Protein AF-A0A5J4UAR9-F1 (afdb_monomer_lite)

Organism: NCBI:txid222440

Structure (mmCIF, N/CA/C/O backbone):
data_AF-A0A5J4UAR9-F1
#
_entry.id   AF-A0A5J4UAR9-F1
#
loop_
_atom_site.group_PDB
_atom_site.id
_atom_site.type_symbol
_atom_site.label_atom_id
_atom_site.label_alt_id
_atom_site.label_comp_id
_atom_site.label_asym_id
_atom_site.label_entity_id
_atom_site.label_seq_id
_atom_site.pdbx_PDB_ins_code
_atom_site.Cartn_x
_atom_site.Cartn_y
_atom_site.Cartn_z
_atom_site.occupancy
_atom_site.B_iso_or_equiv
_atom_site.auth_seq_id
_atom_site.auth_comp_id
_atom_site.auth_asym_id
_atom_site.auth_atom_id
_atom_site.pdbx_PDB_model_num
ATOM 1 N N . THR A 1 1 ? 7.121 -21.007 27.709 1.00 42.50 1 THR A N 1
ATOM 2 C CA . THR A 1 1 ? 7.002 -21.485 26.311 1.00 42.50 1 THR A CA 1
ATOM 3 C C . THR A 1 1 ? 5.574 -21.880 25.914 1.00 42.50 1 THR A C 1
ATOM 5 O O . THR A 1 1 ? 5.421 -22.553 24.908 1.00 42.50 1 THR A O 1
ATOM 8 N N . GLY A 1 2 ? 4.517 -21.445 26.626 1.00 42.28 2 GLY A N 1
ATOM 9 C CA . GLY A 1 2 ? 3.126 -21.868 26.353 1.00 42.28 2 GLY A CA 1
ATOM 10 C C . GLY A 1 2 ? 2.077 -20.747 26.305 1.00 42.28 2 GLY A C 1
ATOM 11 O O . GLY A 1 2 ? 0.888 -21.049 26.305 1.00 42.28 2 GLY A O 1
ATOM 12 N N . GLU A 1 3 ? 2.490 -19.477 26.301 1.00 40.34 3 GLU A N 1
ATOM 13 C CA . GLU A 1 3 ? 1.571 -18.325 26.225 1.00 40.34 3 GLU A CA 1
ATOM 14 C C . GLU A 1 3 ? 1.309 -17.921 24.766 1.00 40.34 3 GLU A C 1
ATOM 16 O O . GLU A 1 3 ? 0.154 -17.817 24.368 1.00 40.34 3 GLU A O 1
ATOM 21 N N . VAL A 1 4 ? 2.359 -17.885 23.935 1.00 45.03 4 VAL A N 1
ATOM 22 C CA . VAL A 1 4 ? 2.280 -17.536 22.501 1.00 45.03 4 VAL A CA 1
ATOM 23 C C . VAL A 1 4 ? 1.342 -18.463 21.704 1.00 45.03 4 VAL A C 1
ATOM 25 O O . VAL A 1 4 ? 0.639 -18.014 20.811 1.00 4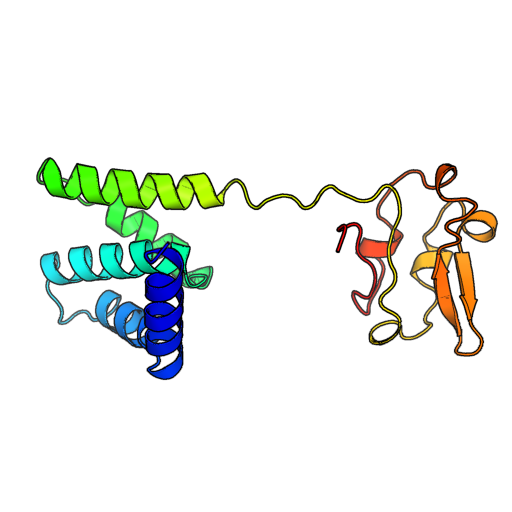5.03 4 VAL A O 1
ATOM 28 N N . GLN A 1 5 ? 1.255 -19.755 22.050 1.00 45.78 5 GLN A N 1
ATOM 29 C CA . GLN A 1 5 ? 0.382 -20.706 21.336 1.00 45.78 5 GLN A CA 1
ATOM 30 C C . GLN A 1 5 ? -1.115 -20.525 21.642 1.00 45.78 5 GLN A C 1
ATOM 32 O O . GLN A 1 5 ? -1.955 -20.862 20.811 1.00 45.78 5 GLN A O 1
ATOM 37 N N . LYS A 1 6 ? -1.470 -19.998 22.822 1.00 49.56 6 LYS A N 1
ATOM 38 C CA . LYS A 1 6 ? -2.877 -19.853 23.236 1.00 49.56 6 LYS A CA 1
ATOM 39 C C . LYS A 1 6 ? -3.540 -18.621 22.627 1.00 49.56 6 LYS A C 1
ATOM 41 O O . LYS A 1 6 ? -4.733 -18.661 22.328 1.00 49.56 6 LYS A O 1
ATOM 46 N N . GLU A 1 7 ? -2.777 -17.546 22.441 1.00 49.72 7 GLU A N 1
ATOM 47 C CA . GLU A 1 7 ? -3.261 -16.315 21.803 1.00 49.72 7 GLU A CA 1
ATOM 48 C C . GLU A 1 7 ? -3.636 -16.550 20.332 1.00 49.72 7 GLU A C 1
ATOM 50 O O . GLU A 1 7 ? -4.688 -16.085 19.884 1.00 49.72 7 GLU A O 1
ATOM 55 N N . ASP A 1 8 ? -2.856 -17.361 19.609 1.00 52.69 8 ASP A N 1
ATOM 56 C CA . ASP A 1 8 ? -3.135 -17.704 18.210 1.00 52.69 8 ASP A CA 1
ATOM 57 C C . ASP A 1 8 ? -4.371 -18.605 18.040 1.00 52.69 8 ASP A C 1
ATOM 59 O O . ASP A 1 8 ? -5.188 -18.366 17.147 1.00 52.69 8 ASP A O 1
ATOM 63 N N . GLU A 1 9 ? -4.587 -19.602 18.905 1.00 55.59 9 GLU A N 1
ATOM 64 C CA . GLU A 1 9 ? -5.783 -20.460 18.834 1.00 55.59 9 GLU A CA 1
ATOM 65 C C . GLU A 1 9 ? -7.075 -19.676 19.095 1.00 55.59 9 GLU A C 1
ATOM 67 O O . GLU A 1 9 ? -8.061 -19.812 18.360 1.00 55.59 9 GLU A O 1
ATOM 72 N N . PHE A 1 10 ? -7.070 -18.811 20.112 1.00 57.66 10 PHE A N 1
ATOM 73 C CA . PHE A 1 10 ? -8.219 -17.973 20.442 1.00 57.66 10 PHE A CA 1
ATOM 74 C C . PHE A 1 10 ? -8.568 -17.015 19.295 1.00 57.66 10 PHE A C 1
ATOM 76 O O . PHE A 1 10 ? -9.735 -16.891 18.909 1.00 57.66 10 PHE A O 1
ATOM 83 N N . ARG A 1 11 ? -7.549 -16.401 18.681 1.00 56.72 11 ARG A N 1
ATOM 84 C CA . ARG A 1 11 ? -7.691 -15.541 17.500 1.00 56.72 11 ARG A CA 1
ATOM 85 C C . ARG A 1 11 ? -8.343 -16.275 16.327 1.00 56.72 11 ARG A C 1
ATOM 87 O O . ARG A 1 11 ? -9.298 -15.763 15.740 1.00 56.72 11 ARG A O 1
ATOM 94 N N . GLN A 1 12 ? -7.880 -17.484 16.008 1.00 54.94 12 GLN A N 1
ATOM 95 C CA . GLN A 1 12 ? -8.446 -18.288 14.918 1.00 54.94 12 GLN A CA 1
ATOM 96 C C . GLN A 1 12 ? -9.909 -18.666 15.178 1.00 54.94 12 GLN A C 1
ATOM 98 O O . GLN A 1 12 ? -10.743 -18.607 14.271 1.00 54.94 12 GLN A O 1
ATOM 103 N N . ILE A 1 13 ? -10.257 -18.993 16.425 1.00 56.44 13 ILE A N 1
ATOM 104 C CA . ILE A 1 13 ? -11.640 -19.276 16.828 1.00 56.44 13 ILE A CA 1
ATOM 105 C C . ILE A 1 13 ? -12.524 -18.032 16.655 1.00 56.44 13 ILE A C 1
ATOM 107 O O . ILE A 1 13 ? -13.640 -18.146 16.140 1.00 56.44 13 ILE A O 1
ATOM 111 N N . MET A 1 14 ? -12.041 -16.848 17.034 1.00 58.00 14 MET A N 1
ATOM 112 C CA . MET A 1 14 ? -12.789 -15.592 16.909 1.00 58.00 14 MET A CA 1
ATOM 113 C C . MET A 1 14 ? -13.068 -15.213 15.453 1.00 58.00 14 MET A C 1
ATOM 115 O O . MET A 1 14 ? -14.196 -14.834 15.131 1.00 58.00 14 MET A O 1
ATOM 119 N N . ILE A 1 15 ? -12.083 -15.377 14.565 1.00 55.62 15 ILE A N 1
ATOM 120 C CA . ILE A 1 15 ? -12.248 -15.139 13.124 1.00 55.62 15 ILE A CA 1
ATOM 121 C C . ILE A 1 15 ? -13.231 -16.156 12.532 1.00 55.62 15 ILE A C 1
ATOM 123 O O . ILE A 1 15 ? -14.217 -15.771 11.904 1.00 55.62 15 ILE A O 1
ATOM 127 N N . LYS A 1 16 ? -13.022 -17.452 12.799 1.00 63.75 16 LYS A N 1
ATOM 128 C CA . LYS A 1 16 ? -13.857 -18.542 12.268 1.00 63.75 16 LYS A CA 1
ATOM 129 C C . LYS A 1 16 ? -15.336 -18.406 12.642 1.00 63.75 16 LYS A C 1
ATOM 131 O O . LYS A 1 16 ? -16.199 -18.786 11.858 1.00 63.75 16 LYS A O 1
ATOM 136 N N . ASN A 1 17 ? -15.635 -17.878 13.828 1.00 58.47 17 ASN A N 1
ATOM 137 C CA . ASN A 1 17 ? -17.007 -17.735 14.323 1.00 58.47 17 ASN A CA 1
ATOM 138 C C . ASN A 1 17 ? -17.626 -16.351 14.065 1.00 58.47 17 ASN A C 1
ATOM 140 O O . ASN A 1 17 ? -18.741 -16.090 14.534 1.00 58.47 17 ASN A O 1
ATOM 144 N N . GLY A 1 18 ? -16.913 -15.454 13.370 1.00 61.00 18 GLY A N 1
ATOM 145 C CA . GLY A 1 18 ? -17.338 -14.065 13.180 1.00 61.00 18 GLY A CA 1
ATOM 146 C C . GLY A 1 18 ? -17.534 -13.321 14.505 1.00 61.00 18 GLY A C 1
ATOM 147 O O . GLY A 1 18 ? -18.396 -12.449 14.604 1.00 61.00 18 GLY A O 1
ATOM 148 N N . GLY A 1 19 ? -16.780 -13.694 15.545 1.00 62.84 19 GLY A N 1
ATOM 149 C CA . GLY A 1 19 ? -16.961 -13.204 16.911 1.00 62.84 19 GLY A CA 1
ATOM 150 C C . GLY A 1 19 ? -16.805 -11.688 17.019 1.00 62.84 19 GLY A C 1
ATOM 151 O O . GLY A 1 19 ? -17.578 -11.050 17.723 1.00 62.84 19 GLY A O 1
ATOM 152 N N . MET A 1 20 ? -15.887 -11.093 16.252 1.00 64.31 20 MET A N 1
ATOM 153 C CA . MET A 1 20 ? -15.758 -9.633 16.183 1.00 64.31 20 MET A CA 1
ATOM 154 C C . MET A 1 20 ? -16.996 -8.949 15.620 1.00 64.31 20 MET A C 1
ATOM 156 O O . MET A 1 20 ? -17.454 -7.974 16.201 1.00 64.31 20 MET A O 1
ATOM 160 N N . ASN A 1 21 ? -17.564 -9.466 14.528 1.00 62.19 21 ASN A N 1
ATOM 161 C CA . ASN A 1 21 ? -18.759 -8.873 13.928 1.00 62.19 21 ASN A CA 1
ATOM 162 C C . ASN A 1 21 ? -19.938 -8.918 14.906 1.00 62.19 21 ASN A C 1
ATOM 164 O O . ASN A 1 21 ? -20.690 -7.956 14.994 1.00 62.19 21 ASN A O 1
ATOM 168 N N . LYS A 1 22 ? -20.053 -9.992 15.698 1.00 65.00 22 LYS A N 1
ATOM 169 C CA . LYS A 1 22 ? -21.061 -10.099 16.763 1.00 65.00 22 LYS A CA 1
ATOM 170 C C . LYS A 1 22 ? -20.820 -9.103 17.893 1.00 65.00 22 LYS A C 1
ATOM 172 O O . LYS A 1 22 ? -21.764 -8.476 18.348 1.00 65.00 22 LYS A O 1
ATOM 177 N N . LEU A 1 23 ? -19.573 -8.924 18.327 1.00 66.31 23 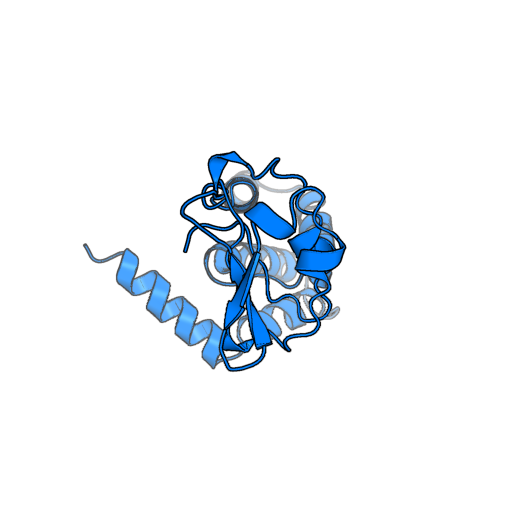LEU A N 1
ATOM 178 C CA . LEU A 1 23 ? -19.236 -7.928 19.347 1.00 66.31 23 LEU A CA 1
ATOM 179 C C . LEU A 1 23 ? -19.532 -6.503 18.863 1.00 66.31 23 LEU A C 1
ATOM 181 O O . LEU A 1 23 ? -20.114 -5.721 19.604 1.00 66.31 23 LEU A O 1
ATOM 185 N N . VAL A 1 24 ? -19.203 -6.181 17.609 1.00 66.00 24 VAL A N 1
ATOM 186 C CA . VAL A 1 24 ? -19.555 -4.894 16.993 1.00 66.00 24 VAL A CA 1
ATOM 187 C C . VAL A 1 24 ? -21.075 -4.721 16.928 1.00 66.00 24 VAL A C 1
ATOM 189 O O . VAL A 1 24 ? -21.577 -3.669 17.308 1.00 66.00 24 VAL A O 1
ATOM 192 N N . GLN A 1 25 ? -21.818 -5.754 16.524 1.00 67.88 25 GLN A N 1
ATOM 193 C CA . GLN A 1 25 ? -23.285 -5.727 16.532 1.00 67.88 25 GLN A CA 1
ATOM 194 C C . GLN A 1 25 ? -23.846 -5.467 17.934 1.00 67.88 25 GLN A C 1
ATOM 196 O O . GLN A 1 25 ? -24.677 -4.582 18.081 1.00 67.88 25 GLN A O 1
ATOM 201 N N . TYR A 1 26 ? -23.346 -6.157 18.963 1.00 67.25 26 TYR A N 1
ATOM 202 C CA . TYR A 1 26 ? -23.766 -5.937 20.349 1.00 67.25 26 TYR A CA 1
ATOM 203 C C . TYR A 1 26 ? -23.416 -4.541 20.868 1.00 67.25 26 TYR A C 1
ATOM 205 O O . TYR A 1 26 ? -24.168 -3.960 21.644 1.00 67.25 26 TYR A O 1
ATOM 213 N N . PHE A 1 27 ? -22.295 -3.970 20.433 1.00 71.12 27 PHE A N 1
ATOM 214 C CA . PHE A 1 27 ? -21.921 -2.614 20.822 1.00 71.12 27 PHE A CA 1
ATOM 215 C C . PHE A 1 27 ? -22.922 -1.566 20.303 1.00 71.12 27 PHE A C 1
ATOM 217 O O . PHE A 1 27 ? -23.253 -0.620 21.019 1.00 71.12 27 PHE A O 1
ATOM 224 N N . PHE A 1 28 ? -23.424 -1.753 19.079 1.00 73.88 28 PHE A N 1
ATOM 225 C CA . PHE A 1 28 ? -24.403 -0.862 18.444 1.00 73.88 28 PHE A CA 1
ATOM 226 C C . PHE A 1 28 ? -25.866 -1.243 18.706 1.00 73.88 28 PHE A C 1
ATOM 228 O O . PHE A 1 28 ? -26.760 -0.580 18.190 1.00 73.88 28 PHE A O 1
ATOM 235 N N . ASP A 1 29 ? -26.124 -2.284 19.494 1.00 73.00 29 ASP A N 1
ATOM 236 C CA . ASP A 1 29 ? -27.478 -2.708 19.833 1.00 73.00 29 ASP A CA 1
ATOM 237 C C . ASP A 1 29 ? -28.074 -1.782 20.902 1.00 73.00 29 ASP A C 1
ATOM 239 O O . ASP A 1 29 ? -27.594 -1.724 22.035 1.00 73.00 29 ASP A O 1
ATOM 243 N N . ASP A 1 30 ? -29.110 -1.023 20.551 1.00 75.38 30 ASP A N 1
ATOM 244 C CA . ASP A 1 30 ? -29.772 -0.077 21.454 1.00 75.38 30 ASP A CA 1
ATOM 245 C C . ASP A 1 30 ? -30.519 -0.756 22.617 1.00 75.38 30 ASP A C 1
ATOM 247 O O . ASP A 1 30 ? -30.791 -0.091 23.617 1.00 75.38 30 ASP A O 1
ATOM 251 N N . GLU A 1 31 ? -30.791 -2.064 22.536 1.00 75.62 31 GLU A N 1
ATOM 252 C CA . GLU A 1 31 ? -31.434 -2.840 23.605 1.00 75.62 31 GLU A CA 1
ATOM 253 C C . GLU A 1 31 ? -30.454 -3.274 24.708 1.00 75.62 31 GLU A C 1
ATOM 255 O O . GLU A 1 31 ? -30.877 -3.633 25.809 1.00 75.62 31 GLU A O 1
ATOM 260 N N . ILE A 1 32 ? -29.145 -3.219 24.442 1.00 67.56 32 ILE A N 1
ATOM 261 C CA . ILE A 1 32 ? -28.108 -3.591 25.408 1.00 67.56 32 ILE A CA 1
ATOM 262 C C . ILE A 1 32 ? -27.799 -2.417 26.341 1.00 67.56 32 ILE A C 1
ATOM 264 O O . ILE A 1 32 ? -27.559 -1.284 25.908 1.00 67.56 32 ILE A O 1
ATOM 268 N N . ASP A 1 33 ? -27.767 -2.705 27.642 1.00 65.12 33 ASP A N 1
ATOM 269 C CA . ASP A 1 33 ? -27.475 -1.715 28.669 1.00 65.12 33 ASP A CA 1
ATOM 270 C C . ASP A 1 33 ? -26.034 -1.181 28.579 1.00 65.12 33 ASP A C 1
ATOM 272 O O . ASP A 1 33 ? -25.117 -1.815 28.047 1.00 65.12 33 ASP A O 1
ATOM 276 N N . SER A 1 34 ? -25.823 0.018 29.121 1.00 64.75 34 SER A N 1
ATOM 277 C CA . SER A 1 34 ? -24.542 0.720 29.036 1.00 64.75 34 SER A CA 1
ATOM 278 C C . SER A 1 34 ? -23.384 -0.049 29.674 1.00 64.75 34 SER A C 1
ATOM 280 O O . SER A 1 34 ? -22.275 0.013 29.155 1.00 64.75 34 SER A O 1
ATOM 282 N N . SER A 1 35 ? -23.633 -0.815 30.741 1.00 62.00 35 SER A N 1
ATOM 283 C CA . SER A 1 35 ? -22.585 -1.583 31.421 1.00 62.00 35 SER A CA 1
ATOM 284 C C . SER A 1 35 ? -22.125 -2.778 30.582 1.00 62.00 35 SER A C 1
ATOM 286 O O . SER A 1 35 ? -20.928 -3.053 30.474 1.00 62.00 35 SER A O 1
ATOM 288 N N . CYS A 1 36 ? -23.054 -3.437 29.886 1.00 57.38 36 CYS A N 1
ATOM 289 C CA . CYS A 1 36 ? -22.730 -4.458 28.900 1.00 57.38 36 CYS A CA 1
ATOM 290 C C . CYS A 1 36 ? -22.002 -3.869 27.684 1.00 57.38 36 CYS A C 1
ATOM 292 O O . CYS A 1 36 ? -21.049 -4.482 27.199 1.00 57.38 36 CYS A O 1
ATOM 294 N N . LYS A 1 37 ? -22.368 -2.663 27.228 1.00 64.88 37 LYS A N 1
ATOM 295 C CA . LYS A 1 37 ? -21.648 -1.962 26.147 1.00 64.88 37 LYS A CA 1
ATOM 296 C C . LYS A 1 37 ? -20.205 -1.626 26.519 1.00 64.88 37 LYS A C 1
ATOM 298 O O . LYS A 1 37 ? -19.327 -1.743 25.664 1.00 64.88 37 LYS A O 1
ATOM 303 N N . ASP A 1 38 ? -19.940 -1.289 27.778 1.00 61.84 38 ASP A N 1
ATOM 304 C CA . ASP A 1 38 ? -18.583 -1.029 28.268 1.00 61.84 38 ASP A CA 1
ATOM 305 C C . ASP A 1 38 ? -17.721 -2.301 28.230 1.00 61.84 38 ASP A C 1
ATOM 307 O O . ASP A 1 38 ? -16.597 -2.281 27.724 1.00 61.84 38 ASP A O 1
ATOM 311 N N . ILE A 1 39 ? -18.270 -3.440 28.668 1.00 62.53 39 ILE A N 1
ATOM 312 C CA . ILE A 1 39 ? -17.597 -4.750 28.610 1.00 62.53 39 ILE A CA 1
ATOM 313 C C . ILE A 1 39 ? -17.336 -5.170 27.158 1.00 62.53 39 ILE A C 1
ATOM 315 O O . ILE A 1 39 ? -16.254 -5.667 26.838 1.00 62.53 39 ILE A O 1
ATOM 319 N N . VAL A 1 40 ? -18.301 -4.949 26.264 1.00 65.75 40 VAL A N 1
ATOM 320 C CA . VAL A 1 40 ? -18.161 -5.251 24.834 1.00 65.75 40 VAL A CA 1
ATOM 321 C C . VAL A 1 40 ? -17.090 -4.366 24.192 1.00 65.75 40 VAL A C 1
ATOM 323 O O . VAL A 1 40 ? -16.253 -4.880 23.450 1.00 65.75 40 VAL A O 1
ATOM 326 N N . ALA A 1 41 ? -17.046 -3.071 24.513 1.00 65.31 41 ALA A N 1
ATOM 327 C CA . ALA A 1 41 ? -16.005 -2.161 24.035 1.00 65.31 41 ALA A CA 1
ATOM 328 C C . ALA A 1 41 ? -14.608 -2.603 24.493 1.00 65.31 41 ALA A C 1
ATOM 330 O O . ALA A 1 41 ? -13.675 -2.647 23.689 1.00 65.31 41 ALA A O 1
ATOM 331 N N . ILE A 1 42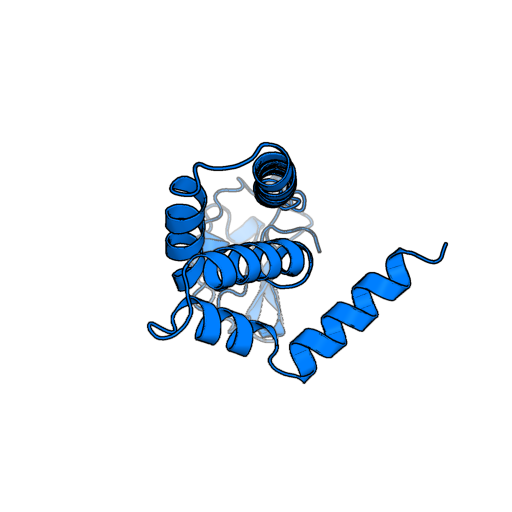 ? -14.474 -2.995 25.763 1.00 65.81 42 ILE A N 1
ATOM 332 C CA . ILE A 1 42 ? -13.229 -3.534 26.321 1.00 65.81 42 ILE A CA 1
ATOM 333 C C . ILE A 1 42 ? -12.823 -4.816 25.590 1.00 65.81 42 ILE A C 1
ATOM 335 O O . ILE A 1 42 ? -11.681 -4.921 25.149 1.00 65.81 42 ILE A O 1
ATOM 339 N N . ALA A 1 43 ? -13.747 -5.762 25.400 1.00 66.50 43 ALA A N 1
ATOM 340 C CA . ALA A 1 43 ? -13.475 -7.013 24.698 1.00 66.50 43 ALA A CA 1
ATOM 341 C C . ALA A 1 43 ? -13.015 -6.765 23.253 1.00 66.50 43 ALA A C 1
ATOM 343 O O . ALA A 1 43 ? -12.008 -7.330 22.827 1.00 66.50 43 ALA A O 1
ATOM 344 N N . ILE A 1 44 ? -13.695 -5.873 22.522 1.00 65.50 44 ILE A N 1
ATOM 345 C CA . ILE A 1 44 ? -13.308 -5.449 21.167 1.00 65.50 44 ILE A CA 1
ATOM 346 C C . ILE A 1 44 ? -11.879 -4.886 21.164 1.00 65.50 44 ILE A C 1
ATOM 348 O O . ILE A 1 44 ? -11.080 -5.245 20.298 1.00 65.50 44 ILE A O 1
ATOM 352 N N . CYS A 1 45 ? -11.524 -4.051 22.144 1.00 60.22 45 CYS A N 1
ATOM 353 C CA . CYS A 1 45 ? -10.180 -3.486 22.263 1.00 60.22 45 CYS A CA 1
ATOM 354 C C . CYS A 1 45 ? -9.114 -4.526 22.631 1.00 60.22 45 CYS A C 1
ATOM 356 O O . CYS A 1 45 ? -8.044 -4.513 22.029 1.00 60.22 45 CYS A O 1
ATOM 358 N N . SER A 1 46 ? -9.391 -5.444 23.559 1.00 58.56 46 SER A N 1
ATOM 359 C CA . SER A 1 46 ? -8.462 -6.525 23.919 1.00 58.56 46 SER A CA 1
ATOM 360 C C . SER A 1 46 ? -8.235 -7.499 22.756 1.00 58.56 46 SER A C 1
ATOM 362 O O . SER A 1 46 ? -7.130 -8.001 22.579 1.00 58.56 46 SER A O 1
ATOM 364 N N . ILE A 1 47 ? -9.248 -7.714 21.910 1.00 56.62 47 ILE A N 1
ATOM 365 C CA . ILE A 1 47 ? -9.120 -8.502 20.676 1.00 56.62 47 ILE A CA 1
ATOM 366 C C . ILE A 1 47 ? -8.331 -7.744 19.595 1.00 56.62 47 ILE A C 1
ATOM 368 O O . ILE A 1 47 ? -7.755 -8.384 18.724 1.00 56.62 47 ILE A O 1
ATOM 372 N N . ASN A 1 48 ? -8.236 -6.410 19.632 1.00 57.34 48 ASN A N 1
ATOM 373 C CA . ASN A 1 48 ? -7.540 -5.623 18.603 1.00 57.34 48 ASN A CA 1
ATOM 374 C C . ASN A 1 48 ? -6.007 -5.778 18.616 1.00 57.34 48 ASN A C 1
ATOM 376 O O . ASN A 1 48 ? -5.367 -5.445 17.624 1.00 57.34 48 ASN A O 1
ATOM 380 N N . ALA A 1 49 ? -5.417 -6.346 19.676 1.00 48.81 49 ALA A N 1
ATOM 381 C CA . ALA A 1 49 ? -4.046 -6.869 19.612 1.00 48.81 49 ALA A CA 1
ATOM 382 C C . ALA A 1 49 ? -3.930 -8.064 18.635 1.00 48.81 49 ALA A C 1
ATOM 384 O O . ALA A 1 49 ? -2.863 -8.343 18.100 1.00 48.81 49 ALA A O 1
ATOM 385 N N . ALA A 1 50 ? -5.048 -8.740 18.354 1.00 44.12 50 ALA A N 1
ATOM 386 C CA . ALA A 1 50 ? -5.143 -9.906 17.488 1.00 44.12 50 ALA A CA 1
ATOM 387 C C . ALA A 1 50 ? -5.896 -9.640 16.164 1.00 44.12 50 ALA A C 1
ATOM 389 O O . ALA A 1 50 ? -5.628 -10.312 15.176 1.00 44.12 50 ALA A O 1
ATOM 390 N N . VAL A 1 51 ? -6.829 -8.694 16.044 1.00 44.56 51 VAL A N 1
ATOM 391 C CA . VAL A 1 51 ? -7.557 -8.487 14.774 1.00 44.56 51 VAL A CA 1
ATOM 392 C C . VAL A 1 51 ? -7.892 -7.013 14.557 1.00 44.56 51 VAL A C 1
ATOM 394 O O . VAL A 1 51 ? -8.546 -6.404 15.394 1.00 44.56 51 VAL A O 1
ATOM 397 N N . GLN A 1 52 ? -7.467 -6.461 13.414 1.00 53.59 52 GLN A N 1
ATOM 398 C CA . GLN A 1 52 ? -7.696 -5.062 13.038 1.00 53.59 52 GLN A CA 1
ATOM 399 C C . GLN A 1 52 ? -9.193 -4.710 13.094 1.00 53.59 52 GLN A C 1
ATOM 401 O O . GLN A 1 52 ? -9.980 -5.189 12.279 1.00 53.59 52 GLN A O 1
ATOM 406 N N . ILE A 1 53 ? -9.584 -3.851 14.041 1.00 55.75 53 ILE A N 1
ATOM 407 C CA . ILE A 1 53 ? -10.903 -3.202 14.039 1.00 55.75 53 ILE A CA 1
ATOM 408 C C . ILE A 1 53 ? -11.013 -2.337 12.767 1.00 55.75 53 ILE A C 1
ATOM 410 O O . ILE A 1 53 ? -10.134 -1.491 12.566 1.00 55.75 53 ILE A O 1
ATOM 414 N N . PRO A 1 54 ? -12.078 -2.479 11.951 1.00 54.97 54 PRO A N 1
ATOM 415 C CA . PRO A 1 54 ? -12.307 -1.623 10.787 1.00 54.97 54 PRO A CA 1
ATOM 416 C C . PRO A 1 54 ? -12.357 -0.135 11.164 1.00 54.97 54 PRO A C 1
ATOM 418 O O . PRO A 1 54 ? -12.963 0.237 12.174 1.00 54.97 54 PRO A O 1
ATOM 421 N N . ASP A 1 55 ? -11.732 0.721 10.352 1.00 56.44 55 ASP A N 1
ATOM 422 C CA . ASP A 1 55 ? -11.511 2.142 10.667 1.00 56.44 55 ASP A CA 1
ATOM 423 C C . ASP A 1 55 ? -12.799 2.919 10.979 1.00 56.44 55 ASP A C 1
ATOM 425 O O . ASP A 1 55 ? -12.805 3.800 11.842 1.00 56.44 55 ASP A O 1
ATOM 429 N N . GLU A 1 56 ? -13.909 2.532 10.354 1.00 57.38 56 GLU A N 1
ATOM 430 C CA . GLU A 1 56 ? -15.242 3.101 10.568 1.00 57.38 56 GLU A CA 1
ATOM 431 C C . GLU A 1 56 ? -15.767 2.938 12.008 1.00 57.38 56 GLU A C 1
ATOM 433 O O . GLU A 1 56 ? -16.499 3.798 12.500 1.00 57.38 56 GLU A O 1
ATOM 438 N N . PHE A 1 57 ? -15.336 1.900 12.735 1.00 60.12 57 PHE A N 1
ATOM 439 C CA . PHE A 1 57 ? -15.783 1.629 14.108 1.00 60.12 57 PHE A CA 1
ATOM 440 C C . PHE A 1 57 ? -14.828 2.167 15.175 1.00 60.12 57 PHE A C 1
ATOM 442 O O . PHE A 1 57 ? -15.236 2.402 16.316 1.00 60.12 57 PHE A O 1
ATOM 449 N N . ARG A 1 58 ? -13.563 2.423 14.815 1.00 60.00 58 ARG A N 1
ATOM 450 C CA . ARG A 1 58 ? -12.530 2.893 15.754 1.00 60.00 58 ARG A CA 1
ATOM 451 C C . ARG A 1 58 ? -12.933 4.203 16.432 1.00 60.00 58 ARG A C 1
ATOM 453 O O . ARG A 1 58 ? -12.782 4.343 17.644 1.00 60.00 58 ARG A O 1
ATOM 460 N N . GLY A 1 59 ? -13.488 5.148 15.671 1.00 61.50 59 GLY A N 1
ATOM 461 C CA . GLY A 1 59 ? -13.906 6.452 16.195 1.00 61.50 59 GLY A CA 1
ATOM 462 C C . GLY A 1 59 ? -15.035 6.362 17.227 1.00 61.50 59 GLY A C 1
ATOM 463 O O . GLY A 1 59 ? -14.989 7.043 18.255 1.00 61.50 59 GLY A O 1
ATOM 464 N N . ALA A 1 60 ? -16.019 5.491 16.986 1.00 65.75 60 ALA A N 1
ATOM 465 C CA . ALA A 1 60 ? -17.166 5.299 17.872 1.00 65.75 60 ALA A CA 1
ATOM 466 C C . ALA A 1 60 ? -16.751 4.670 19.210 1.00 65.75 60 ALA A C 1
ATOM 468 O O . ALA A 1 60 ? -17.109 5.185 20.270 1.00 65.75 60 ALA A O 1
ATOM 469 N N . VAL A 1 61 ? -15.917 3.625 19.160 1.00 63.16 61 VAL A N 1
ATOM 470 C CA . VAL A 1 61 ? -15.403 2.939 20.355 1.00 63.16 61 VAL A CA 1
ATOM 471 C C . VAL A 1 61 ? -14.544 3.885 21.201 1.00 63.16 61 VAL A C 1
ATOM 473 O O . VAL A 1 61 ? -14.758 4.001 22.405 1.00 63.16 61 VAL A O 1
ATOM 476 N N . ILE A 1 62 ? -13.639 4.653 20.580 1.00 63.22 62 ILE A N 1
ATOM 477 C CA . ILE A 1 62 ? -12.808 5.642 21.292 1.00 63.22 62 ILE A CA 1
ATOM 478 C C . ILE A 1 62 ? -13.672 6.720 21.962 1.00 63.22 62 ILE A C 1
ATOM 480 O O . ILE A 1 62 ? -13.399 7.123 23.094 1.00 63.22 62 ILE A O 1
ATOM 484 N N . SER A 1 63 ? -14.705 7.210 21.272 1.00 64.25 63 SER A N 1
ATOM 485 C CA . SER A 1 63 ? -15.603 8.238 21.812 1.00 64.25 63 SER A CA 1
ATOM 486 C C . SER A 1 63 ? -16.403 7.733 23.013 1.00 64.25 63 SER A C 1
ATOM 488 O O . SER A 1 63 ? -16.591 8.476 23.976 1.00 64.25 63 SER A O 1
ATOM 490 N N . HIS A 1 64 ? -16.838 6.471 22.978 1.00 67.00 64 HIS A N 1
ATOM 491 C CA . HIS A 1 64 ? -17.556 5.830 24.079 1.00 67.00 64 HIS A CA 1
ATOM 492 C C . HIS A 1 64 ? -16.654 5.617 25.296 1.00 67.00 64 HIS A C 1
ATOM 494 O O . HIS A 1 64 ? -16.988 6.066 26.388 1.00 67.00 64 HIS A O 1
ATOM 500 N N . LEU A 1 65 ? -15.449 5.074 25.096 1.00 58.62 65 LEU A N 1
ATOM 501 C CA . LEU A 1 65 ? -14.473 4.858 26.172 1.00 58.62 65 LEU A CA 1
ATOM 502 C C . LEU A 1 65 ? -14.086 6.156 26.896 1.00 58.62 65 LEU A C 1
ATOM 504 O O . LEU A 1 65 ? -13.933 6.163 28.113 1.00 58.62 65 LEU A O 1
ATOM 508 N N . LYS A 1 66 ? -13.986 7.283 26.177 1.00 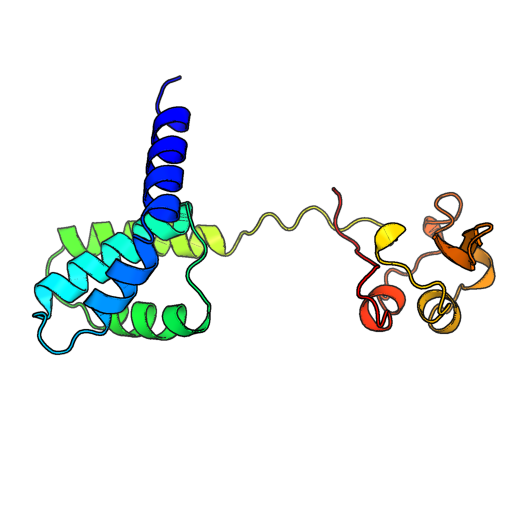62.19 66 LYS A N 1
ATOM 509 C CA . LYS A 1 66 ? -13.709 8.603 26.780 1.00 62.19 66 LYS A CA 1
ATOM 510 C C . LYS A 1 66 ? -14.803 9.093 27.734 1.00 62.19 66 LYS A C 1
ATOM 512 O O . LYS A 1 66 ? -14.548 10.005 28.520 1.00 62.19 66 LYS A O 1
ATOM 517 N N . LYS A 1 67 ? -16.019 8.552 27.632 1.00 66.62 67 LYS A N 1
ATOM 518 C CA . LYS A 1 67 ? -17.169 8.941 28.459 1.00 66.62 67 LYS A CA 1
ATOM 519 C C . LYS A 1 67 ? -17.307 8.086 29.717 1.00 66.62 67 LYS A C 1
ATOM 521 O O . LYS A 1 67 ? -18.047 8.492 30.609 1.00 66.62 67 LYS A O 1
ATOM 526 N N . ILE A 1 68 ? -16.588 6.966 29.810 1.00 63.44 68 ILE A N 1
ATOM 527 C CA . ILE A 1 68 ? -16.591 6.108 30.996 1.00 63.44 68 ILE A CA 1
ATOM 528 C C . ILE A 1 68 ? -15.901 6.867 32.134 1.00 63.44 68 ILE A C 1
ATOM 530 O O . ILE A 1 68 ? -14.696 7.119 32.112 1.00 63.44 68 ILE A O 1
ATOM 534 N N . LYS A 1 69 ? -16.693 7.278 33.122 1.00 57.25 69 LYS A N 1
ATOM 535 C CA . LYS A 1 69 ? -16.242 7.907 34.362 1.00 57.25 69 LYS A CA 1
ATOM 536 C C . LYS A 1 69 ? -16.824 7.123 35.526 1.00 57.25 69 LYS A C 1
ATOM 538 O O . LYS A 1 69 ? -17.749 7.619 36.142 1.00 57.25 69 LYS A O 1
ATOM 543 N N . GLU A 1 70 ? -16.316 5.928 35.812 1.00 55.78 70 GLU A N 1
ATOM 544 C CA . GLU A 1 70 ? -16.545 5.273 37.106 1.00 55.78 70 GLU A CA 1
ATOM 545 C C . GLU A 1 70 ? -15.609 4.058 37.288 1.00 55.78 70 GLU A C 1
ATOM 547 O O . GLU A 1 70 ? -15.366 3.292 36.361 1.00 55.78 70 GLU A O 1
ATOM 552 N N . ASP A 1 71 ? -15.060 3.972 38.502 1.00 53.22 71 ASP A N 1
ATOM 553 C CA . ASP A 1 71 ? -14.180 2.964 39.116 1.00 53.22 71 ASP A CA 1
ATOM 554 C C . ASP A 1 71 ? -12.739 2.708 38.613 1.00 53.22 71 ASP A C 1
ATOM 556 O O . ASP A 1 71 ? -12.441 2.499 37.436 1.00 53.22 71 ASP A O 1
ATOM 560 N N . SER A 1 72 ? -11.807 2.697 39.583 1.00 50.50 72 SER A N 1
ATOM 561 C CA . SER A 1 72 ? -10.346 2.688 39.377 1.00 50.50 72 SER A CA 1
ATOM 562 C C . SER A 1 72 ? -9.816 1.442 38.674 1.00 50.50 72 SER A C 1
ATOM 564 O O . SER A 1 72 ? -8.800 1.518 37.982 1.00 50.50 72 SER A O 1
ATOM 566 N N . ASP A 1 73 ? -10.500 0.311 38.829 1.00 53.78 73 ASP A N 1
ATOM 567 C CA . ASP A 1 73 ? -10.056 -0.980 38.299 1.00 53.78 73 ASP A CA 1
ATOM 568 C C . ASP A 1 73 ? -10.463 -1.142 36.829 1.00 53.78 73 ASP A C 1
ATOM 570 O O . ASP A 1 73 ? -9.687 -1.639 36.009 1.00 53.78 73 ASP A O 1
ATOM 574 N N . ILE A 1 74 ? -11.632 -0.605 36.465 1.00 53.03 74 ILE A N 1
ATOM 575 C CA . ILE A 1 74 ? -12.082 -0.481 35.075 1.00 53.03 74 ILE A CA 1
ATOM 576 C C . ILE A 1 74 ? -11.212 0.551 34.350 1.00 53.03 74 ILE A C 1
ATOM 578 O O . ILE A 1 74 ? -10.765 0.293 33.235 1.00 53.03 74 ILE A O 1
ATOM 582 N N . LEU A 1 75 ? -10.857 1.664 35.003 1.00 48.69 75 LEU A N 1
ATOM 583 C CA . LEU A 1 75 ? -9.902 2.641 34.466 1.00 48.69 75 LEU A CA 1
ATOM 584 C C . LEU A 1 75 ? -8.491 2.063 34.267 1.00 48.69 75 LEU A C 1
ATOM 586 O O . LEU A 1 75 ? -7.828 2.443 33.304 1.00 48.69 75 LEU A O 1
ATOM 590 N N . GLN A 1 76 ? -8.025 1.125 35.104 1.00 50.22 76 GLN A N 1
ATOM 591 C CA . GLN A 1 76 ? -6.766 0.405 34.855 1.00 50.22 76 GLN A CA 1
ATOM 592 C C . GLN A 1 76 ? -6.860 -0.532 33.651 1.00 50.22 76 GLN A C 1
ATOM 594 O O . GLN A 1 76 ? -5.912 -0.616 32.870 1.00 50.22 76 GLN A O 1
ATOM 599 N N . LEU A 1 77 ? -7.981 -1.236 33.486 1.00 52.16 77 LEU A N 1
ATOM 600 C CA . LEU A 1 77 ? -8.194 -2.148 32.364 1.00 52.16 77 LEU A CA 1
ATOM 601 C C . LEU A 1 77 ? -8.341 -1.379 31.039 1.00 52.16 77 LEU A C 1
ATOM 603 O O . LEU A 1 77 ? -7.724 -1.744 30.037 1.00 52.16 77 LEU A O 1
ATOM 607 N N . ILE A 1 78 ? -9.080 -0.265 31.062 1.00 51.62 78 ILE A N 1
ATOM 608 C CA . ILE A 1 78 ? -9.178 0.711 29.971 1.00 51.62 78 ILE A CA 1
ATOM 609 C C . ILE A 1 78 ? -7.806 1.330 29.706 1.00 51.62 78 ILE A C 1
ATOM 611 O O . ILE A 1 78 ? -7.397 1.399 28.556 1.00 51.62 78 ILE A O 1
ATOM 615 N N . GLY A 1 79 ? -7.056 1.715 30.739 1.00 49.53 79 GLY A N 1
ATOM 616 C CA . GLY A 1 79 ? -5.710 2.272 30.613 1.00 49.53 79 GLY A CA 1
ATOM 617 C C . GLY A 1 79 ? -4.727 1.304 29.954 1.00 49.53 79 GLY A C 1
ATOM 618 O O . GLY A 1 79 ? -4.021 1.701 29.035 1.00 49.53 79 GLY A O 1
ATOM 619 N N . LYS A 1 80 ? -4.731 0.022 30.344 1.00 53.47 80 LYS A N 1
ATOM 620 C CA . LYS A 1 80 ? -3.925 -1.035 29.702 1.00 53.47 80 LYS A CA 1
ATOM 621 C C . LYS A 1 80 ? -4.368 -1.309 28.266 1.00 53.47 80 LYS A C 1
ATOM 623 O O . LYS A 1 80 ? -3.528 -1.468 27.389 1.00 53.47 80 LYS A O 1
ATOM 628 N N . SER A 1 81 ? -5.674 -1.308 28.012 1.00 51.44 81 SER A N 1
ATOM 629 C CA . SER A 1 81 ? -6.226 -1.503 26.665 1.00 51.44 81 SER A CA 1
ATOM 630 C C . SER A 1 81 ? -5.916 -0.316 25.744 1.00 51.44 81 SER A C 1
ATOM 632 O O . SER A 1 81 ? -5.569 -0.509 24.584 1.00 51.44 81 SER A O 1
ATOM 634 N N . LEU A 1 82 ? -5.978 0.916 26.257 1.00 49.06 82 LEU A N 1
ATOM 635 C CA . LEU A 1 82 ? -5.581 2.137 25.553 1.00 49.06 82 LEU A CA 1
ATOM 636 C C . LEU A 1 82 ? -4.060 2.215 25.362 1.00 49.06 82 LEU A C 1
ATOM 638 O O . LEU A 1 82 ? -3.627 2.667 24.309 1.00 49.06 82 LEU A O 1
ATOM 642 N N . ALA A 1 83 ? -3.259 1.751 26.327 1.00 46.53 83 ALA A N 1
ATOM 643 C CA . ALA A 1 83 ? -1.808 1.630 26.190 1.00 46.53 83 ALA A CA 1
ATOM 644 C C . ALA A 1 83 ? -1.437 0.630 25.087 1.00 46.53 83 ALA A C 1
ATOM 646 O O . ALA A 1 83 ? -0.657 0.985 24.220 1.00 46.53 83 ALA A O 1
ATOM 647 N N . GLY A 1 84 ? -2.088 -0.536 25.011 1.00 46.88 84 GLY A N 1
ATOM 648 C CA . GLY A 1 84 ? -1.913 -1.476 23.892 1.00 46.88 84 GLY A CA 1
ATOM 649 C C . GLY A 1 84 ? -2.400 -0.932 22.535 1.00 46.88 84 GLY A C 1
ATOM 650 O O . GLY A 1 84 ? -1.877 -1.290 21.480 1.00 46.88 84 GLY A O 1
ATOM 651 N N . LEU A 1 85 ? -3.381 -0.019 22.528 1.00 45.84 85 LEU A N 1
ATOM 652 C CA . LEU A 1 85 ? -3.780 0.726 21.323 1.00 45.84 85 LEU A CA 1
ATOM 653 C C . LEU A 1 85 ? -2.770 1.822 20.946 1.00 45.84 85 LEU A C 1
ATOM 655 O O . LEU A 1 85 ? -2.616 2.107 19.760 1.00 45.84 85 LEU A O 1
ATOM 659 N N . ALA A 1 86 ? -2.101 2.428 21.928 1.00 42.38 86 ALA A N 1
ATOM 660 C CA . ALA A 1 86 ? -1.027 3.397 21.725 1.00 42.38 86 ALA A CA 1
ATOM 661 C C . ALA A 1 86 ? 0.288 2.713 21.311 1.00 42.38 86 ALA A C 1
ATOM 663 O O . ALA A 1 86 ? 0.998 3.246 20.470 1.00 42.38 86 ALA A O 1
ATOM 664 N N . GLU A 1 87 ? 0.561 1.502 21.796 1.00 43.53 87 GLU A N 1
ATOM 665 C CA . GLU A 1 87 ? 1.652 0.640 21.320 1.00 43.53 87 GLU A CA 1
ATOM 666 C C . GLU A 1 87 ? 1.406 0.168 19.873 1.00 43.53 87 GLU A C 1
ATOM 668 O O . GLU A 1 87 ? 2.350 -0.087 19.140 1.00 43.53 87 GLU A O 1
ATOM 673 N N . ASN A 1 88 ? 0.155 0.188 19.390 1.00 43.62 88 ASN A N 1
ATOM 674 C CA . ASN A 1 88 ? -0.181 0.032 17.965 1.00 43.62 88 ASN A CA 1
ATOM 675 C C . ASN A 1 88 ? -0.015 1.321 17.121 1.00 43.62 88 ASN A C 1
ATOM 677 O O . ASN A 1 88 ? -0.385 1.331 15.942 1.00 43.62 88 ASN A O 1
ATOM 681 N N . ILE A 1 89 ? 0.509 2.412 17.695 1.00 42.84 89 ILE A N 1
ATOM 682 C CA . ILE A 1 89 ? 0.994 3.581 16.935 1.00 42.84 89 ILE A CA 1
ATOM 683 C C . ILE A 1 89 ? 2.445 3.363 16.486 1.00 42.84 89 ILE A C 1
ATOM 685 O O . ILE A 1 89 ? 2.845 3.908 15.462 1.00 42.84 89 ILE A O 1
ATOM 689 N N . GLU A 1 90 ? 3.182 2.462 17.131 1.00 40.91 90 GLU A N 1
ATOM 690 C CA . GLU A 1 90 ? 4.391 1.874 16.563 1.00 40.91 90 GLU A CA 1
ATOM 691 C C . GLU A 1 90 ? 3.992 0.591 15.829 1.00 40.91 90 GLU A C 1
ATOM 693 O O . GLU A 1 90 ? 4.341 -0.523 16.210 1.00 40.91 90 GLU A O 1
ATOM 698 N N . LYS A 1 91 ? 3.260 0.732 14.710 1.00 41.31 91 LYS A N 1
ATOM 699 C CA . LYS A 1 91 ? 3.526 -0.215 13.621 1.00 41.31 91 LYS A CA 1
ATOM 700 C C . LYS A 1 91 ? 5.039 -0.178 13.468 1.00 41.31 91 LYS A C 1
ATOM 702 O O . LYS A 1 91 ? 5.566 0.917 13.285 1.00 41.31 91 LYS A O 1
ATOM 707 N N . GLU A 1 92 ? 5.708 -1.324 13.572 1.00 47.03 92 GLU A N 1
ATOM 708 C CA . GLU A 1 92 ? 7.024 -1.488 12.970 1.00 47.03 92 GLU A CA 1
ATOM 709 C C . GLU A 1 92 ? 6.899 -0.903 11.562 1.00 47.03 92 GLU A C 1
ATOM 711 O O . GLU A 1 92 ? 6.310 -1.506 10.657 1.00 47.03 92 GLU A O 1
ATOM 716 N N . GLU A 1 93 ? 7.354 0.339 11.389 1.00 45.31 93 GLU A N 1
ATOM 717 C CA . GLU A 1 93 ? 7.719 0.836 10.087 1.00 45.31 93 GLU A CA 1
ATOM 718 C C . GLU A 1 93 ? 8.860 -0.086 9.713 1.00 45.31 93 GLU A C 1
ATOM 720 O O . GLU A 1 93 ? 9.995 0.099 10.153 1.00 45.31 93 GLU A O 1
ATOM 725 N N . LEU A 1 94 ? 8.519 -1.162 8.994 1.00 51.62 94 LEU A N 1
ATOM 726 C CA . LEU A 1 94 ? 9.506 -1.976 8.314 1.00 51.62 94 LEU A CA 1
ATOM 727 C C . LEU A 1 94 ? 10.477 -0.978 7.694 1.00 51.62 94 LEU A C 1
ATOM 729 O O . LEU A 1 94 ? 10.000 -0.059 7.011 1.00 51.62 94 LEU A O 1
ATOM 733 N N . PRO A 1 95 ? 11.780 -1.087 8.007 1.00 65.81 95 PRO A N 1
ATOM 734 C CA . PRO A 1 95 ? 12.740 -0.069 7.635 1.00 65.81 95 PRO A CA 1
ATOM 735 C C . PRO A 1 95 ? 12.546 0.228 6.157 1.00 65.81 95 PRO A C 1
ATOM 737 O O . PRO A 1 95 ? 12.470 -0.689 5.33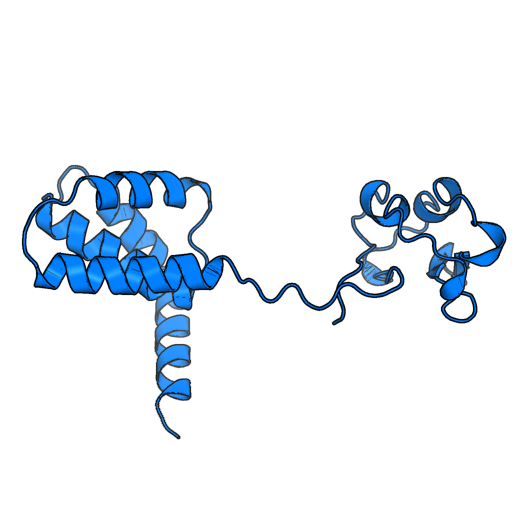6 1.00 65.81 95 PRO A O 1
ATOM 740 N N . MET A 1 96 ? 12.350 1.503 5.835 1.00 69.06 96 MET A N 1
ATOM 741 C CA . MET A 1 96 ? 12.135 1.895 4.455 1.00 69.06 96 MET A CA 1
ATOM 742 C C . MET A 1 96 ? 13.398 1.534 3.673 1.00 69.06 96 MET A C 1
ATOM 744 O O . MET A 1 96 ? 14.505 1.901 4.065 1.00 69.06 96 MET A O 1
ATOM 748 N N . SER A 1 97 ? 13.231 0.771 2.599 1.00 82.38 97 SER A N 1
ATOM 749 C CA . SER A 1 97 ? 14.322 0.423 1.703 1.00 82.38 97 SER A CA 1
ATOM 750 C C . SER A 1 97 ? 14.875 1.677 1.040 1.00 82.38 97 SER A C 1
ATOM 752 O O . SER A 1 97 ? 14.157 2.644 0.775 1.00 82.38 97 SER A O 1
ATOM 754 N N . ASP A 1 98 ? 16.169 1.632 0.751 1.00 86.88 98 ASP A N 1
ATOM 755 C CA . ASP A 1 98 ? 16.892 2.634 -0.020 1.00 86.88 98 ASP A CA 1
ATOM 756 C C . ASP A 1 98 ? 16.540 2.609 -1.525 1.00 86.88 98 ASP A C 1
ATOM 758 O O . ASP A 1 98 ? 17.046 3.398 -2.324 1.00 86.88 98 ASP A O 1
ATOM 762 N N . HIS A 1 99 ? 15.650 1.712 -1.951 1.00 88.88 99 HIS A N 1
ATOM 763 C CA . HIS A 1 99 ? 15.176 1.652 -3.324 1.00 88.88 99 HIS A CA 1
ATOM 764 C C . HIS A 1 99 ? 13.760 1.064 -3.434 1.00 88.88 99 HIS A C 1
ATOM 766 O O . HIS A 1 99 ? 13.278 0.390 -2.523 1.00 88.88 99 HIS A O 1
ATOM 772 N N . PRO A 1 100 ? 13.053 1.304 -4.553 1.00 93.81 100 PRO A N 1
ATOM 773 C CA . PRO A 1 100 ? 11.776 0.654 -4.792 1.00 93.81 100 PRO A CA 1
ATOM 774 C C . PRO A 1 100 ? 11.957 -0.839 -5.102 1.00 93.81 100 PRO A C 1
ATOM 776 O O . PRO A 1 100 ? 12.918 -1.251 -5.757 1.00 93.81 100 PRO A O 1
ATOM 779 N N . PHE A 1 101 ? 10.972 -1.633 -4.702 1.00 92.75 101 PHE A N 1
ATOM 780 C CA . PHE A 1 101 ? 10.730 -2.991 -5.173 1.00 92.75 101 PHE A CA 1
ATOM 781 C C . PHE A 1 101 ? 9.539 -2.991 -6.123 1.00 92.75 101 PHE A C 1
ATOM 783 O O . PHE A 1 101 ? 8.563 -2.276 -5.885 1.00 92.75 101 PHE A O 1
ATOM 790 N N . VAL A 1 102 ? 9.621 -3.800 -7.177 1.00 93.56 102 VAL A N 1
ATOM 791 C CA . VAL A 1 102 ? 8.527 -4.014 -8.127 1.00 93.56 102 VAL A CA 1
ATOM 792 C C . VAL A 1 102 ? 7.967 -5.413 -7.910 1.00 93.56 102 VAL A C 1
ATOM 794 O O . VAL A 1 102 ? 8.706 -6.391 -7.992 1.00 93.56 102 VAL A O 1
ATOM 797 N N . ASP A 1 103 ? 6.671 -5.496 -7.644 1.00 93.44 103 ASP A N 1
ATOM 798 C CA . ASP A 1 103 ? 5.916 -6.741 -7.699 1.00 93.44 103 ASP A CA 1
ATOM 799 C C . ASP A 1 103 ? 5.672 -7.091 -9.174 1.00 93.44 103 ASP A C 1
ATOM 801 O O . ASP A 1 103 ? 4.932 -6.397 -9.879 1.00 93.44 103 ASP A O 1
ATOM 805 N N . ASP A 1 104 ? 6.343 -8.138 -9.657 1.00 90.81 104 ASP A N 1
ATOM 806 C CA . ASP A 1 104 ? 6.232 -8.575 -11.047 1.00 90.81 104 ASP A CA 1
ATOM 807 C C . ASP A 1 104 ? 4.805 -9.040 -11.375 1.00 90.81 104 ASP A C 1
ATOM 809 O O . ASP A 1 104 ? 4.304 -8.729 -12.453 1.00 90.81 104 ASP A O 1
ATOM 813 N N . ASP A 1 105 ? 4.099 -9.696 -10.452 1.00 93.00 105 ASP A N 1
ATOM 814 C CA . ASP A 1 105 ? 2.742 -10.205 -10.690 1.00 93.00 105 ASP A CA 1
ATOM 815 C C . ASP A 1 105 ? 1.722 -9.067 -10.826 1.00 93.00 105 ASP A C 1
ATOM 817 O O . ASP A 1 105 ? 0.802 -9.141 -11.644 1.00 93.00 105 ASP A O 1
ATOM 821 N N . ALA A 1 106 ? 1.911 -7.979 -10.075 1.00 92.50 106 ALA A N 1
ATOM 822 C CA . ALA A 1 106 ? 1.077 -6.783 -10.177 1.00 92.50 106 ALA A CA 1
ATOM 823 C C . ALA A 1 106 ? 1.486 -5.853 -11.337 1.00 92.50 106 ALA A C 1
ATOM 825 O O . ALA A 1 106 ? 0.679 -5.047 -11.812 1.00 92.50 106 ALA A O 1
ATOM 826 N N . CYS A 1 107 ? 2.738 -5.912 -11.801 1.00 96.06 107 CYS A N 1
ATOM 827 C CA . CYS A 1 107 ? 3.235 -5.005 -12.828 1.00 96.06 107 CYS A CA 1
ATOM 828 C C . CYS A 1 107 ? 2.605 -5.288 -14.200 1.00 96.06 107 CYS A C 1
ATOM 830 O O . CYS A 1 107 ? 2.824 -6.325 -14.820 1.00 96.06 107 CYS A O 1
ATOM 832 N N . VAL A 1 108 ? 1.885 -4.297 -14.730 1.00 96.56 108 VAL A N 1
ATOM 833 C CA . VAL A 1 108 ? 1.224 -4.373 -16.047 1.00 96.56 108 VAL A CA 1
ATOM 834 C C . VAL A 1 108 ? 2.078 -3.838 -17.207 1.00 96.56 108 VAL A C 1
ATOM 836 O O . VAL A 1 108 ? 1.567 -3.640 -18.305 1.00 96.56 108 VAL A O 1
ATOM 839 N N . GLY A 1 109 ? 3.354 -3.514 -16.970 1.00 96.94 109 GLY A N 1
ATOM 840 C CA . GLY A 1 109 ? 4.271 -3.038 -18.019 1.00 96.94 109 GLY A CA 1
ATOM 841 C C . GLY A 1 109 ? 3.938 -1.663 -18.624 1.00 96.94 109 GLY A C 1
ATOM 842 O O . GLY A 1 109 ? 4.374 -1.344 -19.725 1.00 96.94 109 GLY A O 1
ATOM 843 N N . CYS A 1 110 ? 3.177 -0.818 -17.917 1.00 97.00 110 CYS A N 1
ATOM 844 C CA . CYS A 1 110 ? 2.736 0.496 -18.420 1.00 97.00 110 CYS A CA 1
ATOM 845 C C . CYS A 1 110 ? 3.824 1.588 -18.446 1.00 97.00 110 CYS A C 1
ATOM 847 O O . CYS A 1 110 ? 3.596 2.668 -18.986 1.00 97.00 110 CYS A O 1
ATOM 849 N N . GLN A 1 111 ? 4.991 1.328 -17.847 1.00 96.31 111 GLN A N 1
ATOM 850 C CA . GLN A 1 111 ? 6.163 2.218 -17.824 1.00 96.31 111 GLN A CA 1
ATOM 851 C C . GLN A 1 111 ? 5.968 3.579 -17.126 1.00 96.31 111 GLN A C 1
ATOM 853 O O . GLN A 1 111 ? 6.862 4.423 -17.162 1.00 96.31 111 GLN A O 1
ATOM 858 N N . THR A 1 112 ? 4.848 3.809 -16.431 1.00 96.88 112 THR A N 1
ATOM 859 C CA . THR A 1 112 ? 4.596 5.068 -15.703 1.00 96.88 112 THR A CA 1
ATOM 860 C C . THR A 1 112 ? 5.681 5.373 -14.666 1.00 96.88 112 THR A C 1
ATOM 862 O O . THR A 1 112 ? 6.098 6.522 -14.533 1.00 96.88 112 THR A O 1
ATOM 865 N N . CYS A 1 113 ? 6.192 4.346 -13.977 1.00 96.00 113 CYS A N 1
ATOM 866 C CA . CYS A 1 113 ? 7.259 4.494 -12.989 1.00 96.00 113 CYS A CA 1
ATOM 867 C C . CYS A 1 113 ? 8.543 5.061 -13.600 1.00 96.00 113 CYS A C 1
ATOM 869 O O . CYS A 1 113 ? 9.080 6.028 -13.063 1.00 96.00 113 CYS A O 1
ATOM 871 N N . ALA A 1 114 ? 8.964 4.514 -14.743 1.00 96.31 114 ALA A N 1
ATOM 872 C CA . ALA A 1 114 ? 10.096 4.992 -15.516 1.00 96.31 114 ALA A CA 1
ATOM 873 C C . ALA A 1 114 ? 9.835 6.421 -15.998 1.00 96.31 114 ALA A C 1
ATOM 875 O O . ALA A 1 114 ? 10.553 7.314 -15.596 1.00 96.31 114 ALA A O 1
ATOM 876 N N . ASN A 1 115 ? 8.733 6.693 -16.704 1.00 96.00 115 ASN A N 1
ATOM 877 C CA . ASN A 1 115 ? 8.434 8.037 -17.231 1.00 96.00 115 ASN A CA 1
ATOM 878 C C . ASN A 1 115 ? 8.375 9.144 -16.163 1.00 96.00 115 ASN A C 1
ATOM 880 O O . ASN A 1 115 ? 8.624 10.310 -16.455 1.00 96.00 115 ASN A O 1
ATOM 884 N N . SER A 1 116 ? 8.014 8.788 -14.929 1.00 95.25 116 SER A N 1
ATOM 885 C CA . SER A 1 116 ? 7.966 9.719 -13.797 1.00 95.25 116 SER A CA 1
ATOM 886 C C . SER A 1 116 ? 9.293 9.849 -13.033 1.00 95.25 116 SER A C 1
ATOM 888 O O . SER A 1 116 ? 9.394 10.654 -12.108 1.00 95.25 116 SER A O 1
ATOM 890 N N . CYS A 1 117 ? 10.310 9.060 -13.389 1.00 96.25 117 CYS A N 1
ATOM 891 C CA . CYS A 1 117 ? 11.592 9.019 -12.704 1.00 96.25 117 CYS A CA 1
ATOM 892 C C . CYS A 1 117 ? 12.578 10.046 -13.297 1.00 96.25 117 CYS A C 1
ATOM 894 O O . CYS A 1 117 ? 12.888 9.985 -14.487 1.00 96.25 117 CYS A O 1
ATOM 896 N N . PRO A 1 118 ? 13.165 10.949 -12.488 1.00 94.31 118 PRO A N 1
ATOM 897 C CA . PRO A 1 118 ? 14.148 11.911 -12.995 1.00 94.31 118 PRO A CA 1
ATOM 898 C C . PRO A 1 118 ? 15.435 11.244 -13.512 1.00 94.31 118 PRO A C 1
ATOM 900 O O . PRO A 1 118 ? 16.090 11.796 -14.388 1.00 94.31 118 PRO A O 1
ATOM 903 N N . ASN A 1 119 ? 15.758 10.042 -13.021 1.00 93.69 119 ASN A N 1
ATOM 904 C CA . ASN A 1 119 ? 16.964 9.279 -13.365 1.00 93.69 119 ASN A CA 1
ATOM 905 C C . ASN A 1 119 ? 16.616 7.991 -14.142 1.00 93.69 119 ASN A C 1
ATOM 907 O O . ASN A 1 119 ? 17.198 6.933 -13.902 1.00 93.69 119 ASN A O 1
ATOM 911 N N . THR A 1 120 ? 15.624 8.066 -15.042 1.00 90.62 120 THR A N 1
ATOM 912 C CA . THR A 1 120 ? 15.023 6.904 -15.733 1.00 90.62 120 THR A CA 1
ATOM 913 C C . THR A 1 120 ? 16.047 5.943 -16.330 1.00 90.62 120 THR A C 1
ATOM 915 O O . THR A 1 120 ? 16.054 4.768 -15.967 1.00 90.62 120 THR A O 1
ATOM 918 N N . ASP A 1 121 ? 16.924 6.445 -17.204 1.00 90.38 121 ASP A N 1
ATOM 919 C CA . ASP A 1 121 ? 17.852 5.623 -17.996 1.00 90.38 121 ASP A CA 1
ATOM 920 C C . ASP A 1 121 ? 18.857 4.849 -17.131 1.00 90.38 121 ASP A C 1
ATOM 922 O O . ASP A 1 121 ? 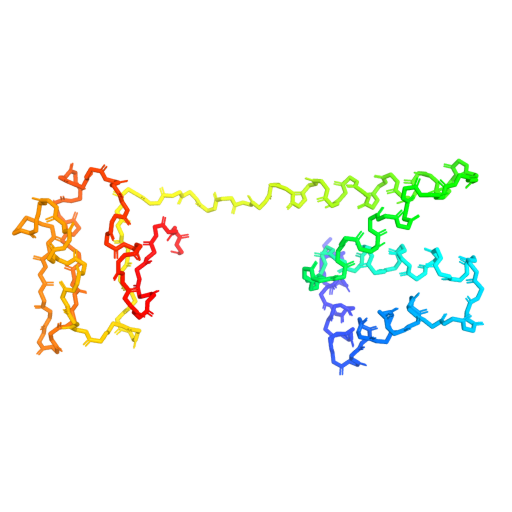19.386 3.815 -17.540 1.00 90.38 121 ASP A O 1
ATOM 926 N N . VAL A 1 122 ? 19.105 5.348 -15.918 1.00 93.81 122 VAL A N 1
ATOM 927 C CA . VAL A 1 122 ? 20.061 4.782 -14.967 1.00 93.81 122 VAL A CA 1
ATOM 928 C C . VAL A 1 122 ? 19.377 3.833 -13.985 1.00 93.81 122 VAL A C 1
ATOM 930 O O . VAL A 1 122 ? 20.000 2.871 -13.545 1.00 93.81 122 VAL A O 1
ATOM 933 N N . LEU A 1 123 ? 18.107 4.063 -13.646 1.00 96.38 123 LEU A N 1
ATOM 934 C CA . LEU A 1 123 ? 17.417 3.330 -12.580 1.00 96.38 123 LEU A CA 1
ATOM 935 C C . LEU A 1 123 ? 16.463 2.240 -13.069 1.00 96.38 123 LEU A C 1
ATOM 937 O O . LEU A 1 123 ? 16.156 1.334 -12.297 1.00 96.38 123 LEU A O 1
ATOM 941 N N . TRP A 1 124 ? 15.995 2.296 -14.315 1.00 96.94 124 TRP A N 1
ATOM 942 C CA . TRP A 1 124 ? 14.965 1.383 -14.811 1.00 96.94 124 TRP A CA 1
ATOM 943 C C . TRP A 1 124 ? 15.435 0.575 -16.019 1.00 96.94 124 TRP A C 1
ATOM 945 O O . TRP A 1 124 ? 16.166 1.044 -16.894 1.00 96.94 124 TRP A O 1
ATOM 955 N N . GLU A 1 125 ? 14.996 -0.673 -16.057 1.00 96.00 125 GLU A N 1
ATOM 956 C CA . GLU A 1 125 ? 15.007 -1.538 -17.228 1.00 96.00 125 GLU A CA 1
ATOM 957 C C . GLU A 1 125 ? 13.665 -2.259 -17.338 1.00 96.00 125 GLU A C 1
ATOM 959 O O . GLU A 1 125 ? 12.796 -2.125 -16.473 1.00 96.00 125 GLU A O 1
ATOM 964 N N . PHE A 1 126 ? 13.481 -3.000 -18.425 1.00 95.69 126 PHE A N 1
ATOM 965 C CA . PHE A 1 126 ? 12.265 -3.762 -18.658 1.00 95.69 126 PHE A CA 1
ATOM 966 C C . PHE A 1 126 ? 12.630 -5.187 -19.038 1.00 95.69 126 PHE A C 1
ATOM 968 O O . PHE A 1 126 ? 13.519 -5.402 -19.866 1.00 95.69 126 PHE A O 1
ATOM 975 N N . ASN A 1 127 ? 11.962 -6.155 -18.413 1.00 94.62 127 ASN A N 1
ATOM 976 C CA . ASN A 1 127 ? 12.150 -7.563 -18.743 1.00 94.62 127 ASN A CA 1
ATOM 977 C C . ASN A 1 127 ? 11.495 -7.914 -20.096 1.00 94.62 127 ASN A C 1
ATOM 979 O O . ASN A 1 127 ? 10.918 -7.060 -20.774 1.00 94.62 127 ASN A O 1
ATOM 983 N N . SER A 1 128 ? 11.584 -9.183 -20.502 1.00 95.00 128 SER A N 1
ATOM 984 C CA . SER A 1 128 ? 11.015 -9.671 -21.770 1.00 95.00 128 SER A CA 1
ATOM 985 C C . SER A 1 128 ? 9.504 -9.467 -21.895 1.00 95.00 128 SER A C 1
ATOM 987 O O . SER A 1 128 ? 9.005 -9.355 -23.012 1.00 95.00 128 SER A O 1
ATOM 989 N N . ASP A 1 129 ? 8.797 -9.379 -20.768 1.00 93.88 129 ASP A N 1
ATOM 990 C CA . ASP A 1 129 ? 7.350 -9.166 -20.705 1.00 93.88 129 ASP A CA 1
ATOM 991 C C . ASP A 1 129 ? 6.984 -7.672 -20.631 1.00 93.88 129 ASP A C 1
ATOM 993 O O . ASP A 1 129 ? 5.817 -7.310 -20.489 1.00 93.88 129 ASP A O 1
ATOM 997 N N . GLY A 1 130 ? 7.979 -6.782 -20.728 1.00 95.31 130 GLY A N 1
ATOM 998 C CA . GLY A 1 130 ? 7.806 -5.333 -20.648 1.00 95.31 130 GLY A CA 1
ATOM 999 C C . GLY A 1 130 ? 7.548 -4.812 -19.233 1.00 95.31 130 GLY A C 1
ATOM 1000 O O . GLY A 1 130 ? 7.222 -3.634 -19.069 1.00 95.31 130 GLY A O 1
ATOM 1001 N N . LYS A 1 131 ? 7.688 -5.654 -18.202 1.00 96.94 131 LYS A N 1
ATOM 1002 C CA . LYS A 1 131 ? 7.517 -5.255 -16.802 1.00 96.94 131 LYS A CA 1
ATOM 1003 C C . LYS A 1 131 ? 8.747 -4.511 -16.310 1.00 96.94 131 LYS A C 1
ATOM 1005 O O . LYS A 1 131 ? 9.874 -4.800 -16.710 1.00 96.94 131 LYS A O 1
ATOM 1010 N N . ALA A 1 132 ? 8.502 -3.521 -15.461 1.00 97.19 132 ALA A N 1
ATOM 1011 C CA . ALA A 1 132 ? 9.546 -2.664 -14.932 1.00 97.19 132 ALA A CA 1
ATOM 1012 C C . ALA A 1 132 ? 10.455 -3.444 -13.976 1.00 97.19 132 ALA A C 1
ATOM 1014 O O . ALA A 1 132 ? 9.977 -4.139 -13.086 1.00 97.19 132 ALA A O 1
ATOM 1015 N N . VAL A 1 133 ? 11.762 -3.269 -14.124 1.00 96.25 133 VAL A N 1
ATOM 1016 C CA . VAL A 1 133 ? 12.784 -3.819 -13.236 1.00 96.25 133 VAL A CA 1
ATOM 1017 C C . VAL A 1 133 ? 13.645 -2.657 -12.755 1.00 96.25 133 VAL A C 1
ATOM 1019 O O . VAL A 1 133 ? 14.137 -1.855 -13.551 1.00 96.25 133 VAL A O 1
ATOM 1022 N N . PHE A 1 134 ? 13.796 -2.533 -11.438 1.00 95.25 134 PHE A N 1
ATOM 1023 C CA . PHE A 1 134 ? 14.672 -1.528 -10.847 1.00 95.25 134 PHE A CA 1
ATOM 1024 C C . PHE A 1 134 ? 16.123 -2.021 -10.870 1.00 95.25 134 PHE A C 1
ATOM 1026 O O . PHE A 1 134 ? 16.424 -3.126 -10.414 1.00 95.25 134 PHE A O 1
ATOM 1033 N N . ARG A 1 135 ? 17.045 -1.198 -11.374 1.00 95.62 135 ARG A N 1
ATOM 1034 C CA . ARG A 1 135 ? 18.470 -1.534 -11.459 1.00 95.62 135 ARG A CA 1
ATOM 1035 C C . ARG A 1 135 ? 19.138 -1.363 -10.098 1.00 95.62 135 ARG A C 1
ATOM 1037 O O . ARG A 1 135 ? 19.711 -0.319 -9.801 1.00 95.62 135 ARG A O 1
ATOM 1044 N N . ILE A 1 136 ? 19.123 -2.423 -9.291 1.00 91.44 136 ILE A N 1
ATOM 1045 C CA . ILE A 1 136 ? 19.715 -2.438 -7.939 1.00 91.44 136 ILE A CA 1
ATOM 1046 C C . ILE A 1 136 ? 21.195 -2.018 -7.949 1.00 91.44 136 ILE A C 1
ATOM 1048 O O . ILE A 1 136 ? 21.648 -1.351 -7.023 1.00 91.44 136 ILE A O 1
ATOM 1052 N N . ALA A 1 137 ? 21.942 -2.342 -9.012 1.00 93.94 137 ALA A N 1
ATOM 1053 C CA . ALA A 1 137 ? 23.343 -1.936 -9.168 1.00 93.94 137 ALA A CA 1
ATOM 1054 C C . ALA A 1 137 ? 23.554 -0.408 -9.145 1.00 93.94 137 ALA A C 1
ATOM 1056 O O . ALA A 1 137 ? 24.638 0.041 -8.794 1.00 93.94 137 ALA A O 1
ATOM 1057 N N . ASN A 1 138 ? 22.519 0.371 -9.476 1.00 95.00 138 ASN A N 1
ATOM 1058 C CA . ASN A 1 138 ? 22.543 1.832 -9.510 1.00 95.00 138 ASN A CA 1
ATOM 1059 C C . ASN A 1 138 ? 21.660 2.450 -8.413 1.00 95.00 138 ASN A C 1
ATOM 1061 O O . ASN A 1 138 ? 21.242 3.598 -8.538 1.00 95.00 138 ASN A O 1
ATOM 1065 N N . LYS A 1 139 ? 21.337 1.706 -7.346 1.00 92.62 139 LYS A N 1
ATOM 1066 C CA . LYS A 1 139 ? 20.426 2.179 -6.290 1.00 92.62 139 LYS A CA 1
ATOM 1067 C C . LYS A 1 139 ? 20.846 3.511 -5.658 1.00 92.62 139 LYS A C 1
ATOM 1069 O O . LYS A 1 139 ? 19.977 4.283 -5.275 1.00 92.62 139 LYS A O 1
ATOM 1074 N N . ASP A 1 140 ? 22.144 3.810 -5.626 1.00 93.69 140 ASP A N 1
ATOM 1075 C CA . ASP A 1 140 ? 22.682 5.052 -5.057 1.00 93.69 140 ASP A CA 1
ATOM 1076 C C . ASP A 1 140 ? 22.274 6.304 -5.865 1.00 93.69 140 ASP A C 1
ATOM 1078 O O . ASP A 1 140 ? 22.283 7.415 -5.340 1.00 93.69 140 ASP A O 1
ATOM 1082 N N . GLU A 1 141 ? 21.842 6.134 -7.119 1.00 94.56 141 GLU A N 1
ATOM 1083 C CA . GLU A 1 141 ? 21.290 7.200 -7.969 1.00 94.56 141 GLU A CA 1
ATOM 1084 C C . GLU A 1 141 ? 19.799 7.464 -7.676 1.00 94.56 141 GLU A C 1
ATOM 1086 O O . GLU A 1 141 ? 19.190 8.402 -8.206 1.00 94.56 141 GLU A O 1
ATOM 1091 N N . CYS A 1 142 ? 19.164 6.636 -6.841 1.00 94.56 142 CYS A N 1
ATOM 1092 C CA . CYS A 1 142 ? 17.800 6.849 -6.383 1.00 94.56 142 CYS A CA 1
ATOM 1093 C C . CYS A 1 142 ? 17.765 7.988 -5.362 1.00 94.56 142 CYS A C 1
ATOM 1095 O O . CYS A 1 142 ? 18.268 7.884 -4.248 1.00 94.56 142 CYS A O 1
ATOM 1097 N N . ILE A 1 143 ? 17.072 9.074 -5.698 1.00 93.06 143 ILE A N 1
ATOM 1098 C CA . ILE A 1 143 ? 16.890 10.215 -4.785 1.00 93.06 143 ILE A CA 1
ATOM 1099 C C . ILE A 1 143 ? 15.712 10.041 -3.814 1.00 93.06 143 ILE A C 1
ATOM 1101 O O . ILE A 1 143 ? 15.301 11.001 -3.170 1.00 93.06 143 ILE A O 1
ATOM 1105 N N . HIS A 1 144 ? 15.126 8.842 -3.741 1.00 91.69 144 HIS A N 1
ATOM 1106 C CA . HIS A 1 144 ? 14.040 8.505 -2.813 1.00 91.69 144 HIS A CA 1
ATOM 1107 C C . HIS A 1 144 ? 12.811 9.431 -2.904 1.00 91.69 144 HIS A C 1
ATOM 1109 O O . HIS A 1 144 ? 12.093 9.632 -1.929 1.00 91.69 144 HIS A O 1
ATOM 1115 N N . CYS A 1 145 ? 12.520 9.984 -4.087 1.00 93.31 145 CYS A N 1
ATOM 1116 C CA . CYS A 1 145 ? 11.390 10.901 -4.279 1.00 93.31 145 CYS A CA 1
ATOM 1117 C C . CYS A 1 145 ? 10.013 10.211 -4.291 1.00 93.31 145 CYS A C 1
ATOM 1119 O O . CYS A 1 145 ? 8.992 10.889 -4.389 1.00 93.31 145 CYS A O 1
ATOM 1121 N N . GLN A 1 146 ? 9.982 8.871 -4.273 1.00 92.75 146 GLN A N 1
ATOM 1122 C CA . GLN A 1 146 ? 8.779 8.021 -4.242 1.00 92.75 146 GLN A CA 1
ATOM 1123 C C . GLN A 1 146 ? 7.768 8.259 -5.379 1.00 92.75 146 GLN A C 1
ATOM 1125 O O . GLN A 1 146 ? 6.659 7.727 -5.361 1.00 92.75 146 GLN A O 1
ATOM 1130 N N . THR A 1 147 ? 8.140 9.011 -6.419 1.00 93.50 147 THR A N 1
ATOM 1131 C CA . THR A 1 147 ? 7.225 9.332 -7.523 1.00 93.50 147 THR A CA 1
ATOM 1132 C C . THR A 1 147 ? 6.789 8.069 -8.266 1.00 93.50 147 THR A C 1
ATOM 1134 O O . THR A 1 147 ? 5.616 7.945 -8.594 1.00 93.50 147 THR A O 1
ATOM 1137 N N . CYS A 1 148 ? 7.691 7.097 -8.445 1.00 95.38 148 CYS A N 1
ATOM 1138 C CA . CYS A 1 148 ? 7.388 5.815 -9.083 1.00 95.38 148 CYS A CA 1
ATOM 1139 C C . CYS A 1 148 ? 6.333 4.987 -8.332 1.00 95.38 148 CYS A C 1
ATOM 1141 O O . CYS A 1 148 ? 5.509 4.343 -8.973 1.00 95.38 148 CYS A O 1
ATOM 1143 N N . MET A 1 149 ? 6.339 5.022 -6.996 1.00 94.81 149 MET A N 1
ATOM 1144 C CA . MET A 1 149 ? 5.323 4.379 -6.161 1.00 94.81 149 MET A CA 1
ATOM 1145 C C . MET A 1 149 ? 3.977 5.080 -6.337 1.00 94.81 149 MET A C 1
ATOM 1147 O O . MET A 1 149 ? 2.985 4.440 -6.673 1.00 94.81 149 MET A O 1
ATOM 1151 N N . ASN A 1 150 ? 3.959 6.403 -6.168 1.00 92.94 150 ASN A N 1
ATOM 1152 C CA . ASN A 1 150 ? 2.727 7.194 -6.180 1.00 92.94 150 ASN A CA 1
ATOM 1153 C C . ASN A 1 150 ? 2.060 7.254 -7.561 1.00 92.94 150 ASN A C 1
ATOM 1155 O O . ASN A 1 150 ? 0.846 7.420 -7.651 1.00 92.94 150 ASN A O 1
ATOM 1159 N N . SER A 1 151 ? 2.842 7.141 -8.636 1.00 93.38 151 SER A N 1
ATOM 1160 C CA . SER A 1 151 ? 2.343 7.185 -10.010 1.00 93.38 151 SER A CA 1
ATOM 1161 C C . SER A 1 151 ? 1.933 5.817 -10.553 1.00 93.38 151 SER A C 1
ATOM 1163 O O . SER A 1 151 ? 1.323 5.763 -11.619 1.00 93.38 151 SER A O 1
ATOM 1165 N N . CYS A 1 152 ? 2.248 4.714 -9.862 1.00 94.94 152 CYS A N 1
ATOM 1166 C CA . CYS A 1 152 ? 1.972 3.369 -10.356 1.00 94.94 152 CYS A CA 1
ATOM 1167 C C . CYS A 1 152 ? 0.462 3.064 -10.315 1.00 94.94 152 CYS A C 1
ATOM 1169 O O . CYS A 1 152 ? -0.084 2.850 -9.231 1.00 94.94 152 CYS A O 1
ATOM 1171 N N . PRO A 1 153 ? -0.227 2.949 -11.467 1.00 90.88 153 PRO A N 1
ATOM 1172 C CA . PRO A 1 153 ? -1.673 2.716 -11.482 1.00 90.88 153 PRO A CA 1
ATOM 1173 C C . PRO A 1 153 ? -2.059 1.314 -10.990 1.00 90.88 153 PRO A C 1
ATOM 1175 O O . PRO A 1 153 ? -3.188 1.103 -10.562 1.00 90.88 153 PRO A O 1
ATOM 1178 N N . ALA A 1 154 ? -1.126 0.360 -11.050 1.00 92.75 154 ALA A N 1
ATOM 1179 C CA . ALA A 1 154 ? -1.323 -1.003 -10.570 1.00 92.75 154 ALA A CA 1
ATOM 1180 C C . ALA A 1 154 ? -0.962 -1.179 -9.084 1.00 92.75 154 ALA A C 1
ATOM 1182 O O . ALA A 1 154 ? -1.174 -2.254 -8.535 1.00 92.75 154 ALA A O 1
ATOM 1183 N N . GLY A 1 155 ? -0.381 -0.160 -8.435 1.00 93.69 155 GLY A N 1
ATOM 1184 C CA . GLY A 1 155 ? 0.112 -0.283 -7.059 1.00 93.69 155 GLY A CA 1
ATOM 1185 C C . GLY A 1 155 ? 1.271 -1.275 -6.894 1.00 93.69 155 GLY A C 1
ATOM 1186 O O . GLY A 1 155 ? 1.522 -1.740 -5.790 1.00 93.69 155 GLY A O 1
ATOM 1187 N N . ALA A 1 156 ? 1.987 -1.595 -7.975 1.00 94.56 156 ALA A N 1
ATOM 1188 C CA . ALA A 1 156 ? 3.007 -2.645 -8.021 1.00 94.56 156 ALA A CA 1
ATOM 1189 C C . ALA A 1 156 ? 4.368 -2.249 -7.412 1.00 94.56 156 ALA A C 1
ATOM 1191 O O . ALA A 1 156 ? 5.333 -2.990 -7.562 1.00 94.56 156 ALA A O 1
ATOM 1192 N N . ILE A 1 157 ? 4.498 -1.068 -6.796 1.00 94.75 157 ILE A N 1
ATOM 1193 C CA . ILE A 1 157 ? 5.788 -0.539 -6.325 1.00 94.75 157 ILE A CA 1
ATOM 1194 C C . ILE A 1 157 ? 5.731 -0.225 -4.832 1.00 94.75 157 ILE A C 1
ATOM 1196 O O . ILE A 1 157 ? 4.855 0.510 -4.380 1.00 94.75 157 ILE A O 1
ATOM 1200 N N . THR A 1 158 ? 6.708 -0.728 -4.074 1.00 91.69 158 THR A N 1
ATOM 1201 C CA . THR A 1 158 ? 6.827 -0.529 -2.620 1.00 91.69 158 THR A CA 1
ATOM 1202 C C . THR A 1 158 ? 8.247 -0.132 -2.207 1.00 91.69 158 THR A C 1
ATOM 1204 O O . THR A 1 158 ? 9.203 -0.459 -2.894 1.00 91.69 158 THR A O 1
ATOM 1207 N N . PHE A 1 159 ? 8.390 0.564 -1.078 1.00 88.56 159 PHE A N 1
ATOM 1208 C CA . PHE A 1 159 ? 9.676 0.867 -0.425 1.00 88.56 159 PHE A CA 1
ATOM 1209 C C . PHE A 1 159 ? 9.798 0.134 0.923 1.00 88.56 159 PHE A C 1
ATOM 1211 O O . PHE A 1 159 ? 10.599 0.507 1.771 1.00 88.56 159 PHE A O 1
ATOM 1218 N N . LYS A 1 160 ? 8.975 -0.888 1.169 1.00 78.38 160 LYS A N 1
ATOM 1219 C CA . LYS A 1 160 ? 9.037 -1.689 2.398 1.00 78.38 160 LYS A CA 1
ATOM 1220 C C . LYS A 1 160 ? 9.998 -2.858 2.200 1.00 78.38 160 LYS A C 1
ATOM 1222 O O . LYS A 1 160 ? 9.930 -3.522 1.169 1.00 78.38 160 LYS A O 1
ATOM 1227 N N . VAL A 1 161 ? 10.867 -3.097 3.180 1.00 60.06 161 VAL A N 1
ATOM 1228 C CA . VAL A 1 161 ? 11.709 -4.299 3.239 1.00 60.06 161 VAL A CA 1
ATOM 1229 C C . VAL A 1 161 ? 10.821 -5.479 3.644 1.00 60.06 161 VAL A C 1
ATOM 1231 O O . VAL A 1 161 ? 10.203 -5.432 4.707 1.00 60.06 161 VAL A O 1
ATOM 1234 N N . TYR A 1 162 ? 10.733 -6.494 2.785 1.00 55.19 162 TYR A N 1
ATOM 1235 C CA . TYR A 1 162 ? 10.023 -7.755 3.025 1.00 55.19 162 TYR A CA 1
ATOM 1236 C C . TYR A 1 162 ? 11.008 -8.921 3.070 1.00 55.19 162 TYR A C 1
ATOM 1238 O O . TYR A 1 162 ? 12.015 -8.859 2.326 1.00 55.19 162 TYR A O 1
#

Sequence (162 aa):
TGEVQKEDEFRQIMIKNGGMNKLVQYFFDDEIDSSCKDIVAIAICSINAAVQIPDEFRGAVISHLKKIKEDSDILQLIGKSLAGLAENIEKEELPMSDHPFVDDDACVGCQTCANSCPNTDVLWEFNSDGKAVFRIANKDECIHCQTCMNSCPAGAITFKVY

pLDDT: mean 71.52, std 19.21, range [40.34, 97.19]

Secondary structure (DSSP, 8-state):
--SHHHHHHHHHHHHHTTHHHHHHHHHT-TTS-HHHHHHHHHHHHHHTTTS---HHHHHHHHHHHTT----HHHHHHHHHHHHHHHHTT-----PEEEEEEE-TTT-----HHHHT-TTHHHHEEE-TT--EEE-GGGGGG-----HHHHH-TT--EEEE--

InterPro domains:
  IPR017896 4Fe-4S ferredoxin-type, iron-sulphur binding domain [PS51379] (98-129)
  IPR017896 4Fe-4S ferredoxin-type, iron-sulphur binding domain [PS51379] (132-162)
  IPR017900 4Fe-4S ferredoxin, iron-sulphur binding, conserved site [PS00198] (142-153)
  IPR050157 Photosystem I iron-sulfur center [PTHR24960] (57-160)

Radius of gyration: 23.01 Å; chains: 1; bounding box: 55×34×61 Å

Foldseek 3Di:
DPPVVVLVVVLVVCVVVVVLVVLLVQLPDPVDDLVVNLVSLLVNLVCCLRDPDPPVCPVVSVVSLVPDDDDDVSVVSSVVSVVSVVVVVPPPQQPFALAKDFQQVLFPLPCQLLVQDPCNVQFWDADPNNGIDGDPVRSVVDPVPCRSCVRRPSNRMGRHDD